Protein AF-A0A482REM9-F1 (afdb_monomer)

pLDDT: mean 80.29, std 12.98, range [44.38, 96.44]

Mean predicted aligned error: 7.72 Å

Solvent-accessible surface area (backbone atoms only — not comparable to full-atom values): 7692 Å² total; per-residue (Å²): 82,49,34,27,39,22,60,26,80,80,54,77,79,78,96,49,75,73,70,65,74,61,80,75,58,55,57,44,68,47,81,44,81,44,73,46,87,85,49,97,89,50,55,65,48,34,37,31,37,56,61,53,76,52,62,70,102,51,55,64,58,54,49,54,48,52,51,43,45,53,39,38,78,69,70,30,52,34,40,34,38,58,54,33,43,75,51,58,84,36,29,73,84,67,56,40,40,82,51,91,52,71,56,83,89,82,67,82,98,57,92,76,77,94,74,57,51,56,75,42,84,79,80,85,133

Structure (mmCIF, N/CA/C/O backbone):
data_AF-A0A482REM9-F1
#
_entry.id   AF-A0A482REM9-F1
#
loop_
_atom_site.group_PDB
_atom_site.id
_atom_site.type_symbol
_atom_site.label_atom_id
_atom_site.label_alt_id
_atom_site.label_comp_id
_atom_site.label_asym_id
_atom_site.label_entity_id
_atom_site.label_seq_id
_atom_site.pdbx_PDB_ins_code
_atom_site.Cartn_x
_atom_site.Cartn_y
_atom_site.Cartn_z
_atom_site.occupancy
_atom_site.B_i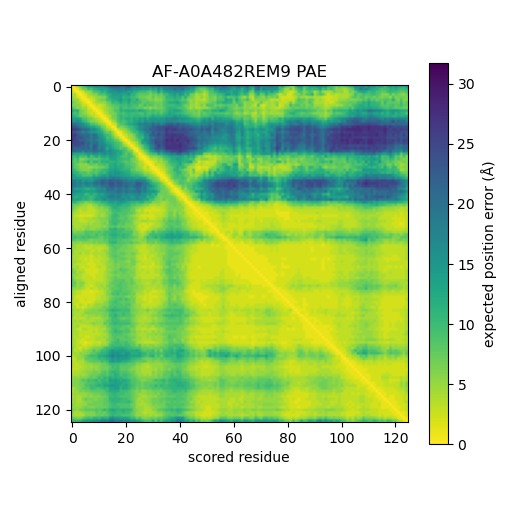so_or_equiv
_atom_site.auth_seq_id
_atom_site.auth_comp_id
_atom_site.auth_asym_id
_atom_site.auth_atom_id
_atom_site.pdbx_PDB_model_num
ATOM 1 N N . MET A 1 1 ? 10.975 4.609 -0.424 1.00 62.72 1 MET A N 1
ATOM 2 C CA . MET A 1 1 ? 9.565 4.424 -0.824 1.00 62.72 1 MET A CA 1
ATOM 3 C C . MET A 1 1 ? 8.699 4.444 0.425 1.00 62.72 1 MET A C 1
ATOM 5 O O . MET A 1 1 ? 9.090 3.813 1.397 1.00 62.72 1 MET A O 1
ATOM 9 N N . VAL A 1 2 ? 7.580 5.173 0.427 1.00 69.75 2 VAL A N 1
ATOM 10 C CA . VAL A 1 2 ? 6.825 5.473 1.658 1.00 69.75 2 VAL A CA 1
ATOM 11 C C . VAL A 1 2 ? 5.746 4.417 1.917 1.00 69.75 2 VAL A C 1
ATOM 13 O O . VAL A 1 2 ? 4.964 4.092 1.017 1.00 69.75 2 VAL A O 1
ATOM 16 N N . CYS A 1 3 ? 5.707 3.889 3.141 1.00 76.25 3 CYS A N 1
ATOM 17 C CA . CYS A 1 3 ? 4.573 3.106 3.636 1.00 76.25 3 CYS A CA 1
ATOM 18 C C . CYS A 1 3 ? 3.383 4.038 3.867 1.00 76.25 3 CYS A C 1
ATOM 20 O O . CYS A 1 3 ? 3.555 5.119 4.423 1.00 76.25 3 CYS A O 1
ATOM 22 N N . VAL A 1 4 ? 2.180 3.633 3.473 1.00 79.38 4 VAL A N 1
ATOM 23 C CA . VAL A 1 4 ? 0.955 4.390 3.746 1.00 79.38 4 VAL A CA 1
ATOM 24 C C . VAL A 1 4 ? 0.004 3.578 4.613 1.00 79.38 4 VAL A C 1
ATOM 26 O O . VAL A 1 4 ? -0.039 2.352 4.512 1.00 79.38 4 VAL A O 1
ATOM 29 N N . THR A 1 5 ? -0.780 4.261 5.440 1.00 80.44 5 THR A N 1
ATOM 30 C CA . THR A 1 5 ? -1.694 3.632 6.395 1.00 80.44 5 THR A CA 1
ATOM 31 C C . THR A 1 5 ? -3.065 4.287 6.334 1.00 80.44 5 THR A C 1
ATOM 33 O O . THR A 1 5 ? -3.181 5.513 6.351 1.00 80.44 5 THR A O 1
ATOM 36 N N . ALA A 1 6 ? -4.114 3.470 6.295 1.00 80.19 6 ALA A N 1
ATOM 37 C CA . ALA A 1 6 ? -5.496 3.895 6.466 1.00 80.19 6 ALA A CA 1
ATOM 38 C C . ALA A 1 6 ? -6.053 3.367 7.796 1.00 80.19 6 ALA A C 1
ATOM 40 O O . ALA A 1 6 ? -5.859 2.202 8.155 1.00 80.19 6 ALA A O 1
ATOM 41 N N . ALA A 1 7 ? -6.779 4.225 8.517 1.00 80.81 7 ALA A N 1
ATOM 42 C CA . ALA A 1 7 ? -7.541 3.824 9.696 1.00 80.81 7 ALA A CA 1
ATOM 43 C C . ALA A 1 7 ? -8.826 3.109 9.257 1.00 80.81 7 ALA A C 1
ATOM 45 O O . ALA A 1 7 ? -9.720 3.716 8.659 1.00 80.81 7 ALA A O 1
ATOM 46 N N . VAL A 1 8 ? -8.940 1.822 9.579 1.00 81.50 8 VAL A N 1
ATOM 47 C CA . VAL A 1 8 ? -10.004 0.950 9.055 1.00 81.50 8 VAL A CA 1
ATOM 48 C C . VAL A 1 8 ? -11.386 1.331 9.608 1.00 81.50 8 VAL A C 1
ATOM 50 O O . VAL A 1 8 ? -12.405 1.206 8.927 1.00 81.50 8 VAL A O 1
ATOM 53 N N . HIS A 1 9 ? -11.441 1.898 10.814 1.00 78.12 9 HIS A N 1
ATOM 54 C CA . HIS A 1 9 ? -12.691 2.362 11.426 1.00 78.12 9 HIS A CA 1
ATOM 55 C C . HIS A 1 9 ? -13.367 3.514 10.666 1.00 78.12 9 HIS A C 1
ATOM 57 O O . HIS A 1 9 ? -14.588 3.652 10.746 1.00 78.12 9 HIS A O 1
ATOM 63 N N . ALA A 1 10 ? -12.603 4.310 9.908 1.00 74.62 10 ALA A N 1
ATOM 64 C CA . ALA A 1 10 ? -13.115 5.451 9.145 1.00 74.62 10 ALA A CA 1
ATOM 65 C C . ALA A 1 10 ? -13.791 5.053 7.816 1.00 74.62 10 ALA A C 1
ATOM 67 O O . ALA A 1 10 ? -14.322 5.915 7.109 1.00 74.62 10 ALA A O 1
ATOM 68 N N . VAL A 1 11 ? -13.768 3.762 7.469 1.00 77.88 11 VAL A N 1
ATOM 69 C CA . VAL A 1 11 ? -14.379 3.209 6.254 1.00 77.88 11 VAL A CA 1
ATOM 70 C C . VAL A 1 11 ? -15.893 3.053 6.475 1.00 77.88 11 VAL A C 1
ATOM 72 O O . VAL A 1 11 ? -16.285 2.531 7.524 1.00 77.88 11 VAL A O 1
ATOM 75 N N . PRO A 1 12 ? -16.766 3.477 5.542 1.00 72.44 12 PRO A N 1
ATOM 76 C CA . PRO A 1 12 ? -18.214 3.280 5.657 1.00 72.44 12 PRO A CA 1
ATOM 77 C C . PRO A 1 12 ? -18.579 1.798 5.824 1.00 72.44 12 PRO A C 1
ATOM 79 O O . PRO A 1 12 ? -17.938 0.927 5.238 1.00 72.44 12 PRO A O 1
ATOM 82 N N . THR A 1 13 ? -19.588 1.492 6.641 1.00 67.31 13 THR A N 1
ATOM 83 C CA . THR A 1 13 ? -20.186 0.147 6.665 1.00 67.31 13 THR A CA 1
ATOM 84 C C . THR A 1 13 ? -21.026 -0.053 5.403 1.00 67.31 13 THR A C 1
ATOM 86 O O . THR A 1 13 ? -21.769 0.865 5.064 1.00 67.31 13 THR A O 1
ATOM 89 N N . PRO A 1 14 ? -20.931 -1.200 4.710 1.00 63.69 14 PRO A N 1
ATOM 90 C CA . PRO A 1 14 ? -21.778 -1.469 3.553 1.00 63.69 14 PRO A CA 1
ATOM 91 C C . PRO A 1 14 ? -23.250 -1.597 3.971 1.00 63.69 14 PRO A C 1
ATOM 93 O O . PRO A 1 14 ? -23.551 -2.144 5.034 1.00 63.69 14 PRO A O 1
ATOM 96 N N . ASP A 1 15 ? -24.153 -1.103 3.122 1.00 56.25 15 ASP A N 1
ATOM 97 C CA . ASP A 1 15 ? -25.600 -1.068 3.373 1.00 56.25 15 ASP A CA 1
ATOM 98 C C . ASP A 1 15 ? -26.279 -2.441 3.174 1.00 56.25 15 ASP A C 1
ATOM 100 O O . ASP A 1 15 ? -27.415 -2.640 3.609 1.00 56.25 15 ASP A O 1
ATOM 104 N N . SER A 1 16 ? -25.605 -3.418 2.547 1.00 52.53 16 SER A N 1
ATOM 105 C CA . SER A 1 16 ? -26.159 -4.756 2.310 1.00 52.53 16 SER A CA 1
ATOM 106 C C . SER A 1 16 ? -25.132 -5.892 2.446 1.00 52.53 16 SER A C 1
ATOM 108 O O . SER A 1 16 ? -23.966 -5.770 2.080 1.00 52.53 16 SER A O 1
ATOM 110 N N . LEU A 1 17 ? -25.592 -7.060 2.915 1.00 49.09 17 LEU A N 1
ATOM 111 C CA . LEU A 1 17 ? -24.807 -8.308 2.958 1.00 49.09 17 LEU A CA 1
ATOM 112 C C . LEU A 1 17 ? -24.486 -8.865 1.553 1.00 49.09 17 LEU A C 1
ATOM 114 O O . LEU A 1 17 ? -23.604 -9.713 1.410 1.00 49.09 17 LEU A O 1
ATOM 118 N N . SER A 1 18 ? -25.165 -8.391 0.503 1.00 49.72 18 SER A N 1
ATOM 119 C CA . SER A 1 18 ? -24.871 -8.796 -0.879 1.00 49.72 18 SER A CA 1
ATOM 120 C C . SER A 1 18 ? -23.540 -8.226 -1.385 1.00 49.72 18 SER A C 1
ATOM 122 O O . SER A 1 18 ? -22.843 -8.900 -2.141 1.00 49.72 18 SER A O 1
ATOM 124 N N . ASP A 1 19 ? -23.116 -7.078 -0.846 1.00 50.03 19 ASP A N 1
ATOM 125 C CA . ASP A 1 19 ? -21.797 -6.484 -1.096 1.00 50.03 19 ASP A CA 1
ATOM 126 C C . ASP A 1 19 ? -20.676 -7.298 -0.424 1.00 50.03 19 ASP A C 1
ATOM 128 O O . ASP A 1 19 ? -19.544 -7.352 -0.904 1.00 50.03 19 ASP A O 1
ATOM 132 N N . THR A 1 20 ? -21.000 -8.028 0.652 1.00 47.81 20 THR A N 1
ATOM 133 C CA . THR A 1 20 ? -20.054 -8.919 1.343 1.00 47.81 20 THR A CA 1
ATOM 134 C C . THR A 1 20 ? -19.896 -10.308 0.706 1.00 47.81 20 THR A C 1
ATOM 136 O O . THR A 1 20 ? -18.990 -11.051 1.072 1.00 47.81 20 THR A O 1
ATOM 139 N N . ALA A 1 21 ? -20.718 -10.691 -0.275 1.00 44.38 21 ALA A N 1
ATOM 140 C CA . ALA A 1 21 ? -20.594 -11.992 -0.950 1.00 44.38 21 ALA A CA 1
ATOM 141 C C . ALA A 1 21 ? -19.576 -11.988 -2.114 1.00 44.38 21 ALA A C 1
ATOM 143 O O . ALA A 1 21 ? -19.273 -13.036 -2.681 1.00 44.38 21 ALA A O 1
ATOM 144 N N . PHE A 1 22 ? -19.016 -10.825 -2.462 1.00 50.88 22 PHE A N 1
ATOM 145 C CA . PHE A 1 22 ? -18.180 -10.619 -3.654 1.00 50.88 22 PHE A CA 1
ATOM 146 C C . PHE A 1 22 ? -16.695 -10.349 -3.347 1.00 50.88 22 PHE A C 1
ATOM 148 O O . PHE A 1 22 ? -15.933 -9.889 -4.197 1.00 50.88 22 PHE A O 1
ATOM 155 N N . LEU A 1 23 ? -16.281 -10.647 -2.114 1.00 50.62 23 LEU A N 1
ATOM 156 C CA . LEU A 1 23 ? -15.103 -10.095 -1.431 1.00 50.62 23 LEU A CA 1
ATOM 157 C C . LEU A 1 23 ? -13.729 -10.659 -1.845 1.00 50.62 23 LEU A C 1
ATOM 159 O O . LEU A 1 23 ? -12.757 -10.505 -1.110 1.00 50.62 23 LEU A O 1
ATOM 163 N N . ALA A 1 24 ? -13.605 -11.303 -3.005 1.00 52.16 24 ALA A N 1
ATOM 164 C CA . ALA A 1 24 ? -12.322 -11.826 -3.487 1.00 52.16 24 ALA A CA 1
ATOM 165 C C . ALA A 1 24 ? -12.117 -11.542 -4.978 1.00 52.16 24 ALA A C 1
ATOM 167 O O . ALA A 1 24 ? -11.896 -12.436 -5.793 1.00 52.16 24 ALA A O 1
ATOM 168 N N . ARG A 1 25 ? -12.195 -10.267 -5.350 1.00 65.00 25 ARG A N 1
ATOM 169 C CA . ARG A 1 25 ? -11.665 -9.778 -6.628 1.00 65.00 25 ARG A CA 1
ATOM 170 C C . ARG A 1 25 ? -10.208 -9.408 -6.403 1.00 65.00 25 ARG A C 1
ATOM 172 O O . ARG A 1 25 ? -9.931 -8.712 -5.439 1.00 65.00 25 ARG A O 1
ATOM 179 N N . ALA A 1 26 ? -9.320 -9.972 -7.225 1.00 65.19 26 ALA A N 1
ATOM 180 C CA . ALA A 1 26 ? -7.892 -10.237 -6.990 1.00 65.19 26 ALA A CA 1
ATOM 181 C C . ALA A 1 26 ? -7.103 -9.179 -6.182 1.00 65.19 26 ALA A C 1
ATOM 183 O O . ALA A 1 26 ? -6.261 -8.463 -6.714 1.00 65.19 26 ALA A O 1
ATOM 184 N N . SER A 1 27 ? -7.346 -9.133 -4.874 1.00 72.94 27 SER A N 1
ATOM 185 C CA . SER A 1 27 ? -6.615 -8.357 -3.880 1.00 72.94 27 SER A CA 1
ATOM 186 C C . SER A 1 27 ? -6.114 -9.342 -2.834 1.00 72.94 27 SER A C 1
ATOM 188 O O . S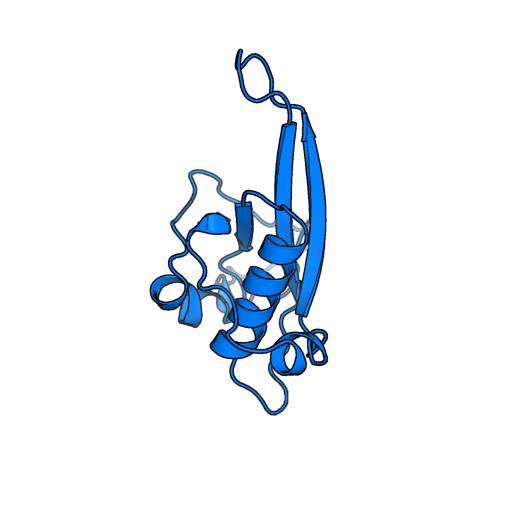ER A 1 27 ? -6.902 -9.989 -2.141 1.00 72.94 27 SER A O 1
ATOM 190 N N . SER A 1 28 ? -4.798 -9.499 -2.754 1.00 80.06 28 SER A N 1
ATOM 191 C CA . SER A 1 28 ? -4.137 -10.326 -1.749 1.00 80.06 28 SER A CA 1
ATOM 192 C C . SER A 1 28 ? -3.742 -9.448 -0.569 1.00 80.06 28 SER A C 1
ATOM 194 O O . SER A 1 28 ? -3.164 -8.378 -0.754 1.00 80.06 28 SER A O 1
ATOM 196 N N . CYS A 1 29 ? -4.024 -9.899 0.650 1.00 77.69 29 CYS A N 1
ATOM 197 C CA . CYS A 1 29 ? -3.700 -9.178 1.878 1.00 77.69 29 CYS A CA 1
ATOM 198 C C . CYS A 1 29 ? -3.089 -10.130 2.907 1.00 77.69 29 CYS A C 1
ATOM 200 O O . CYS A 1 29 ? -3.554 -11.261 3.063 1.00 77.69 29 CYS A O 1
ATOM 202 N N . LEU A 1 30 ? -2.085 -9.654 3.637 1.00 77.06 30 LEU A N 1
ATOM 203 C CA . LEU A 1 30 ? -1.495 -10.363 4.765 1.00 77.06 30 LEU A CA 1
ATOM 204 C C . LEU A 1 30 ? -2.026 -9.782 6.075 1.00 77.06 30 LEU A C 1
ATOM 206 O O . LEU A 1 30 ? -1.923 -8.581 6.308 1.00 77.06 30 LEU A O 1
ATOM 210 N N . PHE A 1 31 ? -2.554 -10.639 6.946 1.00 78.00 31 PHE A N 1
ATOM 211 C CA . PHE A 1 31 ? -2.986 -10.256 8.288 1.00 78.00 31 PHE A CA 1
ATOM 212 C C . PHE A 1 31 ? -1.826 -10.433 9.266 1.00 78.00 31 PHE A C 1
ATOM 214 O O . PHE A 1 31 ? -1.226 -11.506 9.332 1.00 78.00 31 PHE A O 1
ATOM 221 N N . VAL A 1 32 ? -1.527 -9.387 10.032 1.00 76.25 32 VAL A N 1
ATOM 222 C CA . VAL A 1 32 ? -0.468 -9.374 11.040 1.00 76.25 32 VAL A CA 1
ATOM 223 C C . VAL A 1 32 ? -1.056 -8.887 12.358 1.00 76.25 32 VAL A C 1
ATOM 225 O O . VAL A 1 32 ? -1.593 -7.787 12.459 1.00 76.25 32 VAL A O 1
ATOM 228 N N . HIS A 1 33 ? -0.934 -9.704 13.397 1.00 74.56 33 HIS A N 1
ATOM 229 C CA . HIS A 1 33 ? -1.256 -9.293 14.759 1.00 74.56 33 HIS A CA 1
ATOM 230 C C . HIS A 1 33 ? 0.041 -8.947 15.480 1.00 74.56 33 HIS A C 1
ATOM 232 O O . HIS A 1 33 ? 0.939 -9.787 15.558 1.00 74.56 33 HIS A O 1
ATOM 238 N N . CYS A 1 34 ? 0.143 -7.730 16.013 1.00 64.00 34 CYS A N 1
ATOM 239 C CA . CYS A 1 34 ? 1.249 -7.349 16.878 1.00 64.00 34 CYS A CA 1
ATOM 240 C C . CYS A 1 34 ? 0.749 -7.030 18.289 1.00 64.00 34 CYS A C 1
ATOM 242 O O . CYS A 1 34 ? -0.296 -6.413 18.506 1.00 64.00 34 CYS A O 1
ATOM 244 N N . THR A 1 35 ? 1.506 -7.480 19.281 1.00 59.62 35 THR A N 1
ATOM 245 C CA . THR A 1 35 ? 1.279 -7.126 20.680 1.00 59.62 35 THR A CA 1
ATOM 246 C C . THR A 1 35 ? 2.004 -5.809 20.935 1.00 59.62 35 THR A C 1
ATOM 248 O O . THR A 1 35 ? 3.213 -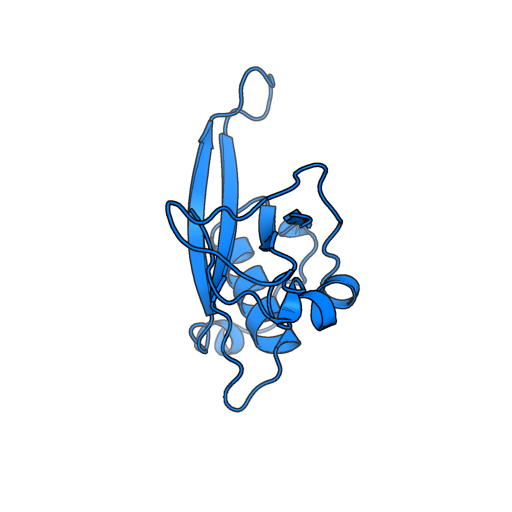5.714 20.726 1.00 59.62 35 THR A O 1
ATOM 251 N N . GLY A 1 36 ? 1.270 -4.770 21.326 1.00 57.81 36 GLY A N 1
ATOM 252 C CA . GLY A 1 36 ? 1.833 -3.446 21.568 1.00 57.81 36 GLY A CA 1
ATOM 253 C C . GLY A 1 36 ? 2.613 -3.403 22.881 1.00 57.81 36 GLY A C 1
ATOM 254 O O . GLY A 1 36 ? 2.162 -3.920 23.904 1.00 57.81 36 GLY A O 1
ATOM 255 N N . ALA A 1 37 ? 3.772 -2.746 22.877 1.00 52.25 37 ALA A N 1
ATOM 256 C CA . ALA A 1 37 ? 4.532 -2.503 24.096 1.00 52.25 37 ALA A CA 1
ATOM 257 C C . ALA A 1 37 ? 3.917 -1.331 24.890 1.00 52.25 37 ALA A C 1
ATOM 259 O O . ALA A 1 37 ? 4.001 -0.178 24.479 1.00 52.25 37 ALA A O 1
ATOM 260 N N . GLY A 1 38 ? 3.324 -1.622 26.052 1.00 56.44 38 GLY A N 1
ATOM 261 C CA . GLY A 1 38 ? 3.224 -0.655 27.154 1.00 56.44 38 GLY A CA 1
ATOM 262 C C . GLY A 1 38 ? 2.048 0.332 27.188 1.00 56.44 38 GLY A C 1
ATOM 263 O O . GLY A 1 38 ? 2.059 1.198 28.060 1.00 56.44 38 GLY A O 1
ATOM 264 N N . HIS A 1 39 ? 1.019 0.229 26.334 1.00 60.59 39 HIS A N 1
ATOM 265 C CA . HIS A 1 39 ? -0.173 1.081 26.488 1.00 60.59 39 HIS A CA 1
ATOM 266 C C . HIS A 1 39 ? -1.174 0.475 27.501 1.00 60.59 39 HIS A C 1
ATOM 268 O O . HIS A 1 39 ? -1.602 -0.666 27.324 1.00 60.59 39 HIS A O 1
ATOM 274 N N . PRO A 1 40 ? -1.613 1.217 28.541 1.00 63.59 40 PRO A N 1
ATOM 275 C CA . PRO A 1 40 ? -2.402 0.669 29.655 1.00 63.59 40 PRO A CA 1
ATOM 276 C C . PRO A 1 40 ? -3.838 0.251 29.295 1.00 63.59 40 PRO A C 1
ATOM 278 O O . PRO A 1 40 ? -4.501 -0.385 30.107 1.00 63.59 40 PRO A O 1
ATOM 281 N N . LYS A 1 41 ? -4.339 0.620 28.107 1.00 69.12 41 LYS A N 1
ATOM 282 C CA . LYS A 1 41 ? -5.700 0.282 27.634 1.00 69.12 41 LYS A CA 1
ATOM 283 C C . LYS A 1 41 ? -5.749 -0.565 26.356 1.00 69.12 41 LYS A C 1
ATOM 285 O O . LYS A 1 41 ? -6.792 -1.134 26.065 1.00 69.12 41 LYS A O 1
ATOM 290 N N . HIS A 1 42 ? -4.659 -0.634 25.588 1.00 67.25 42 HIS A N 1
ATOM 291 C CA . HIS A 1 42 ? -4.628 -1.322 24.290 1.00 67.25 42 HIS A CA 1
ATOM 292 C C . HIS A 1 42 ? -3.358 -2.168 24.207 1.00 67.25 42 HIS A C 1
ATOM 294 O O . HIS A 1 42 ? -2.266 -1.636 24.041 1.00 67.25 42 HIS A O 1
ATOM 300 N N . HIS A 1 43 ? -3.503 -3.482 24.369 1.00 65.44 43 HIS A N 1
ATOM 301 C CA . HIS A 1 43 ? -2.375 -4.420 24.413 1.00 65.44 43 HIS A CA 1
ATOM 302 C C . HIS A 1 43 ? -2.070 -5.063 23.057 1.00 65.44 43 HIS A C 1
ATOM 304 O O . HIS A 1 43 ? -0.993 -5.618 22.862 1.00 65.44 43 HIS A O 1
ATOM 310 N N . THR A 1 44 ? -2.997 -4.981 22.108 1.00 72.75 44 THR A N 1
ATOM 311 C CA . THR A 1 44 ? -2.882 -5.592 20.783 1.00 72.75 44 THR A CA 1
ATOM 312 C C . THR A 1 44 ? -3.279 -4.589 19.719 1.00 72.75 44 THR A C 1
ATO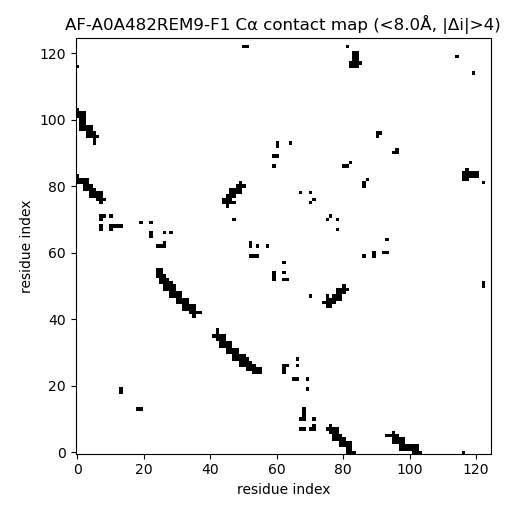M 314 O O . THR A 1 44 ? -4.265 -3.875 19.893 1.00 72.75 44 THR A O 1
ATOM 317 N N . LEU A 1 45 ? -2.517 -4.571 18.631 1.00 80.88 45 LEU A N 1
ATOM 318 C CA . LEU A 1 45 ? -2.824 -3.851 17.406 1.00 80.88 45 LEU A CA 1
ATOM 319 C C . LEU A 1 45 ? -2.908 -4.888 16.280 1.00 80.88 45 LEU A C 1
ATOM 321 O O . LEU A 1 45 ? -1.978 -5.670 16.056 1.00 80.88 45 LEU A O 1
ATOM 325 N N . SER A 1 46 ? -4.039 -4.931 15.590 1.00 86.31 46 SER A N 1
ATOM 326 C CA . SER A 1 46 ? -4.220 -5.760 14.404 1.00 86.31 46 SER A CA 1
ATOM 327 C C . SER A 1 46 ? -4.006 -4.912 13.158 1.00 86.31 46 SER A C 1
ATOM 329 O O . SER A 1 46 ? -4.673 -3.896 12.954 1.00 86.31 46 SER A O 1
ATOM 331 N N . ALA A 1 47 ? -3.069 -5.339 12.318 1.00 87.44 47 ALA A N 1
ATOM 332 C CA . ALA A 1 47 ? -2.730 -4.680 11.072 1.00 87.44 47 ALA A CA 1
ATOM 333 C C . ALA A 1 47 ? -2.941 -5.625 9.886 1.00 87.44 47 ALA A C 1
ATOM 335 O O . ALA A 1 47 ? -2.736 -6.837 9.973 1.00 87.44 47 ALA A O 1
ATOM 336 N N . VAL A 1 48 ? -3.305 -5.060 8.743 1.00 89.88 48 VAL A N 1
ATOM 337 C CA . VAL A 1 48 ? -3.291 -5.760 7.456 1.00 89.88 48 VAL A CA 1
ATOM 338 C C . VAL A 1 48 ? -2.321 -5.064 6.524 1.00 89.88 48 VAL A C 1
ATOM 340 O O . VAL A 1 48 ? -2.278 -3.842 6.495 1.00 89.88 48 VAL A O 1
ATOM 343 N N . TYR A 1 49 ? -1.570 -5.835 5.747 1.00 88.69 49 TYR A N 1
ATOM 344 C CA . TYR A 1 49 ? -0.704 -5.332 4.690 1.00 88.69 49 TYR A CA 1
ATOM 345 C C . TYR A 1 49 ? -1.272 -5.722 3.326 1.00 88.69 49 TYR A C 1
ATOM 347 O O . TYR A 1 49 ? -1.473 -6.905 3.034 1.00 88.69 49 TYR A O 1
ATOM 355 N N . SER A 1 50 ? -1.530 -4.722 2.487 1.00 89.75 50 SER A N 1
ATOM 356 C CA . SER A 1 50 ? -1.865 -4.908 1.078 1.00 89.75 50 SER A CA 1
ATOM 357 C C . SER A 1 50 ? -0.694 -5.550 0.352 1.00 89.75 50 SER A C 1
ATOM 359 O O . SER A 1 50 ? 0.425 -5.044 0.412 1.00 89.75 50 SER A O 1
ATOM 361 N N . TYR A 1 51 ? -0.976 -6.626 -0.374 1.00 88.50 51 TYR A N 1
ATOM 362 C CA . TYR A 1 51 ? 0.007 -7.369 -1.145 1.00 88.50 51 TYR A CA 1
ATOM 363 C C . TYR A 1 51 ? -0.118 -7.005 -2.630 1.00 88.50 51 TYR A C 1
ATOM 365 O O . TYR A 1 51 ? 0.317 -5.931 -3.040 1.00 88.50 51 TYR A O 1
ATOM 373 N N . TYR A 1 52 ? -0.782 -7.835 -3.431 1.00 88.94 52 TYR A N 1
ATOM 374 C CA . TYR A 1 52 ? 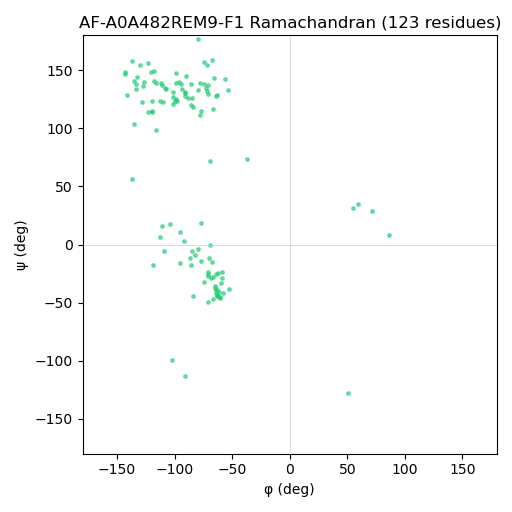-1.025 -7.578 -4.848 1.00 88.94 52 TYR A CA 1
ATOM 375 C C . TYR A 1 52 ? -2.485 -7.221 -5.086 1.00 88.94 52 TYR A C 1
ATOM 377 O O . TYR A 1 52 ? -3.366 -7.937 -4.617 1.00 88.94 52 TYR A O 1
ATOM 385 N N . ASN A 1 53 ? -2.715 -6.161 -5.861 1.00 87.81 53 ASN A N 1
ATOM 386 C CA . ASN A 1 53 ? -4.034 -5.715 -6.295 1.00 87.81 53 ASN A CA 1
ATOM 387 C C . ASN A 1 53 ? -4.080 -5.764 -7.821 1.00 87.81 53 ASN A C 1
ATOM 389 O O . ASN A 1 53 ? -3.345 -5.035 -8.487 1.00 87.81 53 ASN A O 1
ATOM 393 N N . VAL A 1 54 ? -4.921 -6.632 -8.376 1.00 86.12 54 VAL A N 1
ATOM 394 C CA . VAL A 1 54 ? -5.071 -6.806 -9.821 1.00 86.12 54 VAL A CA 1
ATOM 395 C C . VAL A 1 54 ? -6.497 -6.415 -10.209 1.00 86.12 54 VAL A C 1
ATOM 397 O O . VAL A 1 54 ? -7.426 -7.211 -10.033 1.00 86.12 54 VAL A O 1
ATOM 400 N N . PRO A 1 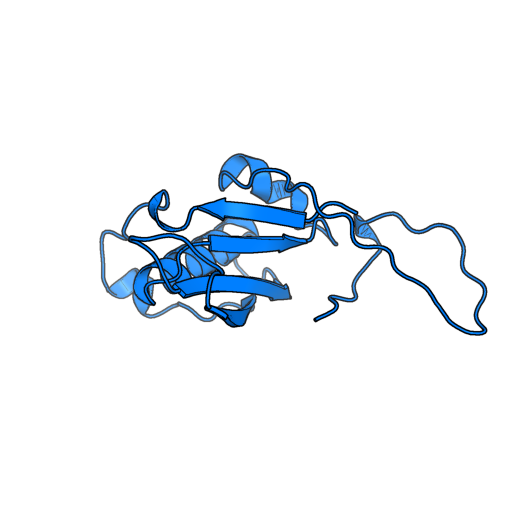55 ? -6.705 -5.186 -10.715 1.00 79.75 55 PRO A N 1
ATOM 401 C CA . PRO A 1 55 ? -8.007 -4.771 -11.209 1.00 79.75 55 PRO A CA 1
ATOM 402 C C . PRO A 1 55 ? -8.348 -5.593 -12.456 1.00 79.75 55 PRO A C 1
ATOM 404 O O . PRO A 1 55 ? -7.633 -5.570 -13.453 1.00 79.75 55 PRO A O 1
ATOM 407 N N . GLY A 1 56 ? -9.417 -6.384 -12.368 1.00 81.12 56 GLY A N 1
ATOM 408 C CA . GLY A 1 56 ? -9.990 -7.101 -13.506 1.00 81.12 56 GLY A CA 1
ATOM 409 C C . GLY A 1 56 ? -11.061 -6.244 -14.173 1.00 81.12 56 GLY A C 1
ATOM 410 O O . GLY A 1 56 ? -10.797 -5.165 -14.683 1.00 81.12 56 GLY A O 1
ATOM 411 N N . ALA A 1 57 ? -12.314 -6.686 -14.092 1.00 81.81 57 ALA A N 1
ATOM 412 C CA . ALA A 1 57 ? -13.461 -5.923 -14.590 1.00 81.81 57 ALA A CA 1
ATOM 413 C C . ALA A 1 57 ? -13.794 -4.644 -13.777 1.00 81.81 57 ALA A C 1
ATOM 415 O O . ALA A 1 57 ? -14.780 -3.988 -14.087 1.00 81.81 57 ALA A O 1
ATOM 416 N N . HIS A 1 58 ? -13.049 -4.340 -12.706 1.00 82.50 58 HIS A N 1
ATOM 417 C CA . HIS A 1 58 ? -13.365 -3.308 -11.701 1.00 82.50 58 HIS A CA 1
ATOM 418 C C . HIS A 1 58 ? -12.160 -2.407 -11.472 1.00 82.50 58 HIS A C 1
ATOM 420 O O . HIS A 1 58 ? -11.022 -2.838 -11.670 1.00 82.50 58 HIS A O 1
ATOM 426 N N . GLY A 1 59 ? -12.403 -1.173 -11.033 1.00 86.69 59 GLY A N 1
ATOM 427 C CA . GLY A 1 59 ? -11.335 -0.203 -10.797 1.00 86.69 59 GLY A CA 1
ATOM 428 C C . GLY A 1 59 ? -10.491 -0.529 -9.559 1.00 86.69 59 GLY A C 1
ATOM 429 O O . GLY A 1 59 ? -10.979 -1.116 -8.594 1.00 86.69 59 GLY A O 1
ATOM 430 N N . MET A 1 60 ? -9.234 -0.067 -9.542 1.00 87.88 60 MET A N 1
ATOM 431 C CA . MET A 1 60 ? -8.314 -0.214 -8.397 1.00 87.88 60 MET A CA 1
ATOM 432 C C . MET A 1 60 ? -8.928 0.305 -7.081 1.00 87.88 60 MET A C 1
ATOM 434 O O . MET A 1 60 ? -8.779 -0.289 -6.014 1.00 87.88 60 MET A O 1
ATOM 438 N N . LYS A 1 61 ? -9.676 1.410 -7.165 1.00 89.06 61 LYS A N 1
ATOM 439 C CA . LYS A 1 61 ? -10.329 2.049 -6.017 1.00 89.06 61 LYS A CA 1
ATOM 440 C C . LYS A 1 61 ? -11.406 1.167 -5.393 1.00 89.06 61 LYS A C 1
ATOM 442 O O . LYS A 1 61 ? -11.565 1.175 -4.177 1.00 89.06 61 LYS A O 1
ATOM 447 N N . GLU A 1 62 ? -12.152 0.438 -6.216 1.00 86.69 62 GLU A N 1
ATOM 448 C CA . GLU A 1 62 ? -13.227 -0.443 -5.757 1.00 86.69 62 GLU A CA 1
ATOM 449 C C . GLU A 1 62 ? -12.637 -1.652 -5.040 1.00 86.69 62 GLU A C 1
ATOM 451 O O . GLU A 1 62 ? -12.979 -1.895 -3.888 1.00 86.69 62 GLU A O 1
ATOM 456 N N . ILE A 1 63 ? -11.656 -2.323 -5.652 1.00 86.62 63 ILE A N 1
ATOM 457 C CA . ILE A 1 63 ? -11.043 -3.514 -5.047 1.00 86.62 63 ILE A CA 1
ATOM 458 C C . ILE A 1 63 ? -10.335 -3.196 -3.722 1.00 86.62 63 ILE A C 1
ATOM 460 O O . ILE A 1 63 ? -10.452 -3.955 -2.761 1.00 86.62 63 ILE A O 1
ATOM 464 N N . MET A 1 64 ? -9.651 -2.050 -3.625 1.00 88.81 64 MET A N 1
ATOM 465 C CA . MET A 1 64 ? -8.968 -1.655 -2.391 1.00 88.81 64 MET A CA 1
ATOM 466 C C . MET A 1 64 ? -9.960 -1.183 -1.317 1.00 88.81 64 MET A C 1
ATOM 468 O O . MET A 1 64 ? -9.743 -1.424 -0.129 1.00 88.81 64 MET A O 1
ATOM 472 N N . ARG A 1 65 ? -11.086 -0.571 -1.712 1.00 88.38 65 ARG A N 1
ATOM 473 C CA . ARG A 1 65 ? -12.188 -0.265 -0.789 1.00 88.38 65 ARG A CA 1
ATOM 474 C C . ARG A 1 65 ? -12.801 -1.540 -0.215 1.00 88.38 65 ARG A C 1
ATOM 476 O O . ARG A 1 65 ? -13.016 -1.603 0.993 1.00 88.38 65 ARG A O 1
ATOM 483 N N . ASP A 1 66 ? -13.046 -2.548 -1.043 1.00 86.12 66 ASP A N 1
ATOM 484 C CA . ASP A 1 66 ? -13.619 -3.819 -0.592 1.00 86.12 66 ASP A CA 1
ATOM 485 C C . ASP A 1 66 ? -12.666 -4.539 0.374 1.00 86.12 66 ASP A C 1
ATOM 487 O O . ASP A 1 66 ? -13.098 -5.058 1.407 1.00 86.12 66 ASP A O 1
ATOM 491 N N . ALA A 1 67 ? -11.354 -4.486 0.113 1.00 86.81 67 ALA A N 1
ATOM 492 C CA . ALA A 1 67 ? -10.335 -5.000 1.029 1.00 86.81 67 ALA A CA 1
ATOM 493 C C . ALA A 1 67 ? -10.350 -4.278 2.393 1.00 86.81 67 ALA A C 1
ATOM 495 O O . ALA A 1 67 ? -10.259 -4.927 3.438 1.00 86.81 67 ALA A O 1
ATOM 496 N N . LEU A 1 68 ? -10.525 -2.952 2.401 1.00 88.62 68 LEU A N 1
ATOM 497 C CA . LEU A 1 68 ? -10.677 -2.156 3.623 1.00 88.62 68 LEU A CA 1
ATOM 498 C C . LEU A 1 68 ? -11.955 -2.515 4.400 1.00 88.62 68 LEU A C 1
ATOM 500 O O . LEU A 1 68 ? -11.917 -2.645 5.626 1.00 88.62 68 LEU A O 1
ATOM 504 N N . ILE A 1 69 ? -13.079 -2.717 3.706 1.00 86.56 69 ILE A N 1
ATOM 505 C CA . ILE A 1 69 ? -14.346 -3.156 4.315 1.00 86.56 69 ILE A CA 1
ATOM 506 C C . ILE A 1 69 ? -14.186 -4.552 4.933 1.00 86.56 69 ILE A C 1
ATOM 508 O O . ILE A 1 69 ? -14.611 -4.782 6.069 1.00 86.56 69 ILE A O 1
ATOM 512 N N . LEU A 1 70 ? -13.524 -5.474 4.229 1.00 84.81 70 LEU A N 1
ATOM 513 C CA . LEU A 1 70 ? -13.232 -6.810 4.745 1.00 84.81 70 LEU A CA 1
ATOM 514 C C . LEU A 1 70 ? -12.332 -6.742 5.986 1.00 84.81 70 LEU A C 1
ATOM 516 O O . LEU A 1 70 ? -12.632 -7.398 6.985 1.00 84.81 70 LEU A O 1
ATOM 520 N N . ALA A 1 71 ? -11.280 -5.921 5.969 1.00 85.69 71 ALA A N 1
ATOM 521 C CA . ALA A 1 71 ? -10.430 -5.699 7.138 1.00 85.69 71 ALA A CA 1
ATOM 522 C C . ALA A 1 71 ? -11.245 -5.172 8.333 1.00 85.69 71 ALA A C 1
ATOM 524 O O . ALA A 1 71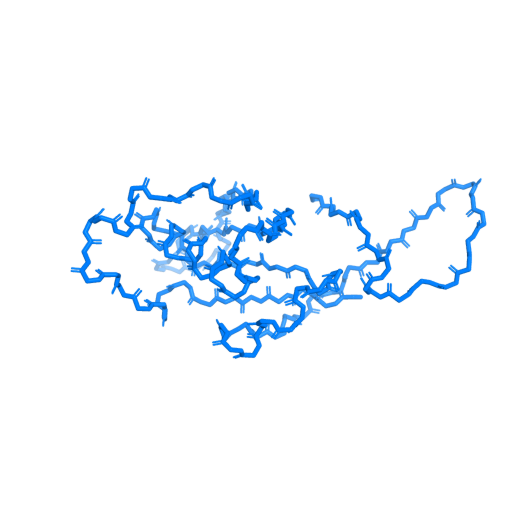 ? -11.112 -5.690 9.445 1.00 85.69 71 ALA A O 1
ATOM 525 N N . LYS A 1 72 ? -12.176 -4.238 8.091 1.00 86.06 72 LYS A N 1
ATOM 526 C CA . LYS A 1 72 ? -13.086 -3.713 9.121 1.00 86.06 72 LYS A CA 1
ATOM 527 C C . LYS A 1 72 ? -13.967 -4.804 9.715 1.00 86.06 72 LYS A C 1
ATOM 529 O O . LYS A 1 72 ? -14.078 -4.903 10.934 1.00 86.06 72 LYS A O 1
ATOM 534 N N . SER A 1 73 ? -14.561 -5.645 8.868 1.00 83.88 73 SER A N 1
ATOM 535 C CA . SER A 1 73 ? -15.418 -6.754 9.313 1.00 83.88 73 SER A CA 1
ATOM 536 C C . SER A 1 73 ? -14.671 -7.786 10.168 1.00 83.88 73 SER A C 1
ATOM 538 O O . SER A 1 73 ? -15.280 -8.464 10.990 1.00 83.88 73 SER A O 1
ATOM 540 N N . ARG A 1 74 ? -13.344 -7.875 10.006 1.00 83.94 74 ARG A N 1
ATOM 541 C CA . ARG A 1 74 ? -12.459 -8.768 10.765 1.00 83.94 74 ARG A CA 1
ATOM 542 C C . ARG A 1 74 ? -11.876 -8.127 12.028 1.00 83.94 74 ARG A C 1
ATOM 544 O O . ARG A 1 74 ? -11.081 -8.772 12.702 1.00 83.94 74 ARG A O 1
ATOM 551 N N . GLY A 1 75 ? -12.259 -6.891 12.353 1.00 83.88 75 GLY A N 1
ATOM 552 C CA . GLY A 1 75 ? -11.776 -6.193 13.547 1.00 83.88 75 GLY A CA 1
ATOM 553 C C . GLY A 1 75 ? -10.310 -5.764 13.461 1.00 83.88 75 GLY A C 1
ATOM 554 O O . GLY A 1 75 ? -9.639 -5.702 14.484 1.00 83.88 75 GLY A O 1
ATOM 555 N N . VAL A 1 76 ? -9.805 -5.509 12.251 1.00 86.56 76 VAL A N 1
ATOM 556 C CA . VAL A 1 76 ? -8.461 -4.957 12.034 1.00 86.56 76 VAL A CA 1
ATOM 557 C C . VAL A 1 76 ? -8.481 -3.454 12.312 1.00 86.56 76 VAL A C 1
ATOM 559 O O . VAL A 1 76 ? -9.409 -2.764 11.888 1.00 86.56 76 VAL A O 1
ATOM 562 N N . ASP A 1 77 ? -7.443 -2.939 12.969 1.00 87.75 77 ASP A N 1
ATOM 563 C CA . ASP A 1 77 ? -7.348 -1.526 13.349 1.00 87.75 77 ASP A CA 1
ATOM 564 C C . ASP A 1 77 ? -6.803 -0.662 12.197 1.00 87.75 77 ASP A C 1
ATOM 566 O O . ASP A 1 77 ? -7.321 0.423 11.896 1.00 87.75 77 ASP A O 1
ATOM 570 N N . VAL A 1 78 ? -5.753 -1.151 11.526 1.00 89.69 78 VAL A N 1
ATOM 571 C CA . VAL A 1 78 ? -5.019 -0.412 10.487 1.00 89.69 78 VAL A CA 1
ATOM 572 C C . VAL A 1 78 ? -4.774 -1.245 9.232 1.00 89.69 78 VAL A C 1
ATOM 574 O O . VAL A 1 78 ? -4.514 -2.446 9.292 1.00 89.69 78 VAL A O 1
ATOM 577 N N . PHE A 1 79 ? -4.824 -0.586 8.077 1.00 90.81 79 PHE A N 1
ATOM 578 C CA . PHE A 1 79 ? -4.522 -1.190 6.785 1.00 90.81 79 PHE A CA 1
ATOM 579 C C . PHE A 1 79 ? -3.347 -0.452 6.150 1.00 90.81 79 PHE A C 1
ATOM 581 O O . PHE A 1 79 ? -3.442 0.727 5.810 1.00 90.81 79 PHE A O 1
ATOM 588 N N . ASN A 1 80 ? -2.235 -1.157 6.008 1.00 90.62 80 ASN A N 1
ATOM 589 C CA . ASN A 1 80 ? -0.993 -0.669 5.446 1.00 90.62 80 ASN A CA 1
ATOM 590 C C . ASN A 1 80 ? -0.903 -1.047 3.970 1.00 90.62 80 ASN A C 1
ATOM 592 O O . ASN A 1 80 ? -1.235 -2.162 3.572 1.00 90.62 80 ASN A O 1
ATOM 596 N N . ALA A 1 81 ? -0.405 -0.131 3.154 1.00 90.81 81 ALA A N 1
ATOM 597 C CA . ALA A 1 81 ? -0.069 -0.391 1.767 1.00 90.81 81 ALA A CA 1
ATOM 598 C C . ALA A 1 81 ? 1.268 0.266 1.428 1.00 90.81 81 ALA A C 1
ATOM 600 O O . ALA A 1 81 ? 1.724 1.201 2.086 1.00 90.81 81 ALA A O 1
ATOM 601 N N . LEU A 1 82 ? 1.909 -0.236 0.381 1.00 91.00 82 LEU A N 1
ATOM 602 C CA . LEU A 1 82 ? 3.117 0.361 -0.159 1.00 91.00 82 LEU A CA 1
ATOM 603 C C . LEU A 1 82 ? 2.762 1.219 -1.369 1.00 91.00 82 LEU A C 1
ATOM 605 O O . LEU A 1 82 ? 1.971 0.799 -2.221 1.00 91.00 82 LEU A O 1
ATOM 609 N N . LYS A 1 83 ? 3.395 2.394 -1.466 1.00 89.88 83 LYS A N 1
ATOM 610 C CA . LYS A 1 83 ? 3.406 3.220 -2.680 1.00 89.88 83 LYS A CA 1
ATOM 611 C C . LYS A 1 83 ? 4.237 2.527 -3.768 1.00 89.88 83 LYS A C 1
ATOM 613 O O . LYS A 1 83 ? 5.354 2.938 -4.042 1.00 89.88 83 LYS A O 1
ATOM 618 N N . LEU A 1 84 ? 3.692 1.445 -4.316 1.00 89.94 84 LEU A N 1
ATO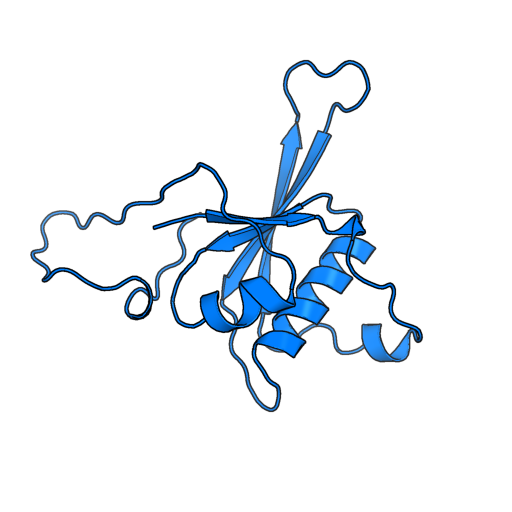M 619 C CA . LEU A 1 84 ? 4.232 0.596 -5.379 1.00 89.94 84 LEU A CA 1
ATOM 620 C C . LEU A 1 84 ? 3.250 0.537 -6.542 1.00 89.94 84 LEU A C 1
ATOM 622 O O . LEU A 1 84 ? 2.040 0.672 -6.328 1.00 89.94 84 LEU A O 1
ATOM 626 N N . MET A 1 85 ? 3.762 0.232 -7.737 1.00 90.38 85 MET A N 1
ATOM 627 C CA . MET A 1 85 ? 2.939 0.040 -8.934 1.00 90.38 85 MET A CA 1
ATOM 628 C C . MET A 1 85 ? 1.982 1.237 -9.113 1.00 90.38 85 MET A C 1
ATOM 630 O O . MET A 1 85 ? 2.410 2.385 -9.040 1.00 90.38 85 MET A O 1
ATOM 634 N N . HIS A 1 86 ? 0.681 0.982 -9.263 1.00 89.75 86 HIS A N 1
ATOM 635 C CA . HIS A 1 86 ? -0.368 1.992 -9.431 1.00 89.75 86 HIS A CA 1
ATOM 636 C C . HIS A 1 86 ? -1.202 2.224 -8.159 1.00 89.75 86 HIS A C 1
ATOM 638 O O . HIS A 1 86 ? -2.299 2.773 -8.220 1.00 89.75 86 HIS A O 1
ATOM 644 N N . ASN A 1 87 ? -0.714 1.805 -6.984 1.00 89.75 87 ASN A N 1
ATOM 645 C CA . ASN A 1 87 ? -1.485 1.942 -5.742 1.00 89.75 87 ASN A CA 1
ATOM 646 C C . ASN A 1 87 ? -1.680 3.412 -5.326 1.00 89.75 87 ASN A C 1
ATOM 648 O O . ASN A 1 87 ? -2.669 3.736 -4.674 1.00 89.75 87 ASN A O 1
ATOM 652 N N . GLU A 1 88 ? -0.759 4.308 -5.701 1.00 91.19 88 GLU A N 1
ATOM 653 C CA . GLU A 1 88 ? -0.819 5.717 -5.292 1.00 91.19 88 GLU A CA 1
ATOM 654 C C . GLU A 1 88 ? -2.095 6.427 -5.753 1.00 91.19 88 GLU A C 1
ATOM 656 O O . GLU A 1 88 ? -2.629 7.269 -5.031 1.00 91.19 88 GLU A O 1
ATOM 661 N N . GLU A 1 89 ? -2.615 6.043 -6.919 1.00 91.06 89 GLU A N 1
ATOM 662 C CA . GLU A 1 89 ? -3.769 6.669 -7.570 1.00 91.06 89 GLU A CA 1
ATOM 663 C C . GLU A 1 89 ? -5.034 6.645 -6.699 1.00 91.06 89 GLU A C 1
ATOM 665 O O . GLU A 1 89 ? -5.920 7.480 -6.867 1.00 91.06 89 GLU A O 1
ATOM 670 N N . VAL A 1 90 ? -5.122 5.710 -5.746 1.00 91.94 90 VAL A N 1
ATOM 671 C CA . VAL A 1 90 ? -6.312 5.513 -4.905 1.00 91.94 90 VAL A CA 1
ATOM 672 C C . VAL A 1 90 ? -6.114 5.937 -3.449 1.00 91.94 90 VAL A C 1
ATOM 674 O O . VAL A 1 90 ? -7.074 5.942 -2.677 1.00 91.94 90 VAL A O 1
ATOM 677 N N . PHE A 1 91 ? -4.896 6.315 -3.052 1.00 92.75 91 PHE A N 1
ATOM 678 C CA . PHE A 1 91 ? -4.567 6.594 -1.653 1.00 92.75 91 PHE A CA 1
ATOM 679 C C . PHE A 1 91 ? -5.286 7.818 -1.095 1.00 92.75 91 PHE A C 1
ATOM 681 O O . PHE A 1 91 ? -5.882 7.729 -0.021 1.00 92.75 91 PHE A O 1
ATOM 688 N N . ALA A 1 92 ? -5.288 8.933 -1.829 1.00 91.00 92 ALA A N 1
ATOM 689 C CA . ALA A 1 92 ? -5.974 10.150 -1.396 1.00 91.00 92 ALA A CA 1
ATOM 690 C C . ALA A 1 92 ? -7.484 9.908 -1.219 1.00 91.00 92 ALA A C 1
ATOM 692 O O . ALA A 1 92 ? -8.066 10.254 -0.191 1.00 91.00 92 ALA A O 1
ATOM 693 N N . ASP A 1 93 ? -8.095 9.224 -2.186 1.00 91.06 93 ASP A N 1
ATOM 694 C CA . ASP A 1 93 ? -9.524 8.913 -2.204 1.00 91.06 93 ASP A CA 1
ATOM 695 C C . ASP A 1 93 ? -9.961 7.972 -1.075 1.00 91.06 93 ASP A C 1
ATOM 697 O O . ASP A 1 93 ? -11.075 8.088 -0.556 1.00 91.06 93 ASP A O 1
ATOM 701 N N . LEU A 1 94 ? -9.097 7.024 -0.708 1.00 91.25 94 LEU A N 1
ATOM 702 C CA . LEU A 1 94 ? -9.339 6.051 0.359 1.00 91.25 94 LEU A CA 1
ATOM 703 C C . LEU A 1 94 ? -8.755 6.490 1.709 1.00 91.25 94 LEU A C 1
ATOM 705 O O . LEU A 1 94 ? -8.766 5.711 2.660 1.00 91.25 94 LEU A O 1
ATOM 709 N N . LYS A 1 95 ? -8.314 7.752 1.818 1.00 91.62 95 LYS A N 1
ATOM 710 C CA . LYS A 1 95 ? -7.804 8.373 3.052 1.00 91.62 95 LYS A CA 1
ATOM 711 C C . LYS A 1 95 ? -6.584 7.658 3.645 1.00 91.62 95 LYS A C 1
ATOM 713 O O . LYS A 1 95 ? -6.425 7.604 4.865 1.00 91.62 95 LYS A O 1
ATOM 718 N N . PHE A 1 96 ? -5.716 7.125 2.791 1.00 91.75 96 PHE A N 1
ATOM 719 C CA . PHE A 1 96 ? -4.394 6.678 3.209 1.00 91.75 96 PHE A CA 1
ATOM 720 C C . PHE A 1 96 ? -3.520 7.890 3.535 1.00 91.75 96 PHE A C 1
ATOM 722 O O . PHE A 1 96 ? -3.410 8.826 2.742 1.00 91.75 96 PHE A O 1
ATOM 729 N N . GLY A 1 97 ? -2.887 7.864 4.704 1.00 90.19 97 GLY A N 1
ATOM 730 C CA . GLY A 1 97 ? -1.865 8.825 5.103 1.00 90.19 97 GLY A CA 1
ATOM 731 C C . GLY A 1 97 ? -0.467 8.253 4.896 1.00 90.19 97 GLY A C 1
ATOM 732 O O . GLY A 1 97 ? -0.260 7.049 5.044 1.00 90.19 97 GLY A O 1
ATOM 733 N N . ALA A 1 98 ? 0.500 9.110 4.572 1.00 88.19 98 ALA A N 1
ATOM 734 C CA . ALA A 1 98 ? 1.908 8.728 4.585 1.00 88.19 98 ALA A CA 1
ATOM 735 C C . ALA A 1 98 ? 2.344 8.369 6.014 1.00 88.19 98 ALA A C 1
ATOM 737 O O . ALA A 1 98 ? 2.126 9.144 6.945 1.00 88.19 98 ALA A O 1
ATOM 738 N N . GLY A 1 99 ? 2.949 7.196 6.172 1.00 81.38 99 GLY A N 1
ATOM 739 C CA . GLY A 1 99 ? 3.673 6.815 7.376 1.00 81.38 99 GLY A CA 1
ATOM 740 C C . GLY A 1 99 ? 5.072 7.433 7.410 1.00 81.38 99 GLY A C 1
ATOM 741 O O . GLY A 1 99 ? 5.519 8.089 6.468 1.00 81.38 99 GLY A O 1
ATOM 742 N N . ASP A 1 100 ? 5.777 7.195 8.507 1.00 77.88 100 ASP A N 1
ATOM 743 C CA . ASP A 1 100 ? 7.170 7.600 8.729 1.00 77.88 100 ASP A CA 1
ATOM 744 C C . ASP A 1 100 ? 8.192 6.585 8.177 1.00 77.88 100 ASP A C 1
ATOM 746 O O . ASP A 1 100 ? 9.359 6.915 7.952 1.00 77.88 100 ASP A O 1
ATOM 750 N N . GLY A 1 101 ? 7.750 5.351 7.918 1.00 77.75 101 GLY A N 1
ATOM 751 C CA . GLY A 1 101 ? 8.569 4.269 7.385 1.00 77.75 101 GLY A CA 1
ATOM 752 C C . GLY A 1 101 ? 8.952 4.448 5.913 1.00 77.75 101 GLY A C 1
ATOM 753 O O . GLY A 1 101 ? 8.105 4.672 5.044 1.00 77.75 101 GLY A O 1
ATOM 754 N N . ASN A 1 102 ? 10.242 4.253 5.626 1.00 81.88 102 ASN A N 1
ATOM 755 C CA . ASN A 1 102 ? 10.766 4.133 4.269 1.00 81.88 102 ASN A CA 1
ATOM 756 C C . ASN A 1 102 ? 11.286 2.718 4.010 1.00 81.88 102 ASN A C 1
ATOM 758 O O . ASN A 1 102 ? 12.204 2.256 4.684 1.00 81.88 102 ASN A O 1
ATOM 762 N N . LEU A 1 103 ? 10.754 2.075 2.972 1.00 84.62 103 LEU A N 1
ATOM 763 C CA . LEU A 1 103 ? 11.261 0.806 2.462 1.00 84.62 103 LEU A CA 1
ATOM 764 C C . LEU A 1 103 ? 12.234 1.056 1.304 1.00 84.62 103 LEU A C 1
ATOM 766 O O . LEU A 1 103 ? 11.989 1.922 0.452 1.00 84.62 103 LEU A O 1
ATOM 770 N N . GLN A 1 104 ? 13.332 0.302 1.291 1.00 87.62 104 GLN A N 1
ATOM 771 C CA . GLN A 1 104 ? 14.391 0.367 0.285 1.00 87.62 104 GLN A CA 1
ATOM 772 C C . GLN A 1 104 ? 14.650 -1.037 -0.269 1.00 87.62 104 GLN A C 1
ATOM 774 O O . GLN A 1 104 ? 14.723 -1.996 0.497 1.00 87.62 104 GLN A O 1
ATOM 779 N N . TYR A 1 105 ? 14.792 -1.148 -1.589 1.00 89.06 105 TYR A N 1
ATOM 780 C CA . TYR A 1 105 ? 15.051 -2.412 -2.276 1.00 89.06 105 TYR A CA 1
ATOM 781 C C . TYR A 1 105 ? 16.526 -2.510 -2.643 1.00 89.06 105 TYR A C 1
ATOM 783 O O . TYR A 1 105 ? 17.088 -1.585 -3.228 1.00 89.06 105 TYR A O 1
ATOM 791 N N . TYR A 1 106 ? 17.135 -3.650 -2.328 1.00 91.44 106 TYR A N 1
ATOM 792 C CA . TYR A 1 106 ? 18.529 -3.938 -2.642 1.00 91.44 106 TYR A CA 1
ATOM 793 C C . TYR A 1 106 ? 18.624 -5.259 -3.393 1.00 91.44 106 TYR A C 1
ATOM 795 O O . TYR A 1 106 ? 17.946 -6.229 -3.056 1.00 91.44 106 TYR A O 1
ATOM 803 N N . LEU A 1 107 ? 19.493 -5.296 -4.398 1.00 93.00 107 LEU A N 1
ATOM 804 C CA . LEU A 1 107 ? 19.852 -6.514 -5.110 1.00 93.00 107 LEU A CA 1
ATOM 805 C C . LEU A 1 107 ? 21.274 -6.907 -4.718 1.00 93.00 107 LEU A C 1
ATOM 807 O O . LEU A 1 107 ? 22.173 -6.067 -4.683 1.00 93.00 107 LEU A O 1
ATOM 811 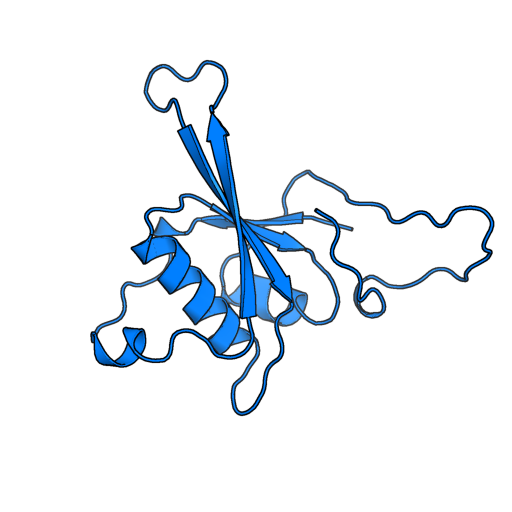N N . TYR A 1 108 ? 21.484 -8.187 -4.431 1.00 94.75 108 TYR A N 1
ATOM 812 C CA . TYR A 1 108 ? 22.815 -8.721 -4.177 1.00 94.75 108 TYR A CA 1
ATOM 813 C C . TYR A 1 108 ? 23.437 -9.223 -5.482 1.00 94.75 108 TYR A C 1
ATOM 815 O O . TYR A 1 108 ? 22.804 -9.979 -6.215 1.00 94.75 108 TYR A O 1
ATOM 823 N N . ASN A 1 109 ? 24.684 -8.820 -5.754 1.00 96.44 109 ASN A N 1
ATOM 824 C CA . ASN A 1 109 ? 25.457 -9.243 -6.929 1.00 96.44 109 ASN A CA 1
ATOM 825 C C . ASN A 1 109 ? 24.755 -8.985 -8.283 1.00 96.44 109 ASN A C 1
ATOM 827 O O . ASN A 1 109 ? 24.933 -9.738 -9.239 1.00 96.44 109 ASN A O 1
ATOM 831 N N . TRP A 1 110 ? 23.943 -7.926 -8.370 1.00 96.00 110 TRP A N 1
ATOM 832 C CA . TRP A 1 110 ? 23.259 -7.542 -9.603 1.00 96.00 110 TRP A CA 1
ATOM 833 C C . TRP A 1 110 ? 23.225 -6.023 -9.765 1.00 96.00 110 TRP A C 1
ATOM 835 O O . TRP A 1 110 ? 22.802 -5.305 -8.860 1.00 96.00 110 TRP A O 1
ATOM 845 N N . ALA A 1 111 ? 23.658 -5.533 -10.926 1.00 94.06 111 ALA A N 1
ATOM 846 C CA . ALA A 1 111 ? 23.572 -4.119 -11.272 1.00 94.06 111 ALA A CA 1
ATOM 847 C C . ALA A 1 111 ? 22.200 -3.803 -11.883 1.00 94.06 111 ALA A C 1
ATOM 849 O O . ALA A 1 111 ? 21.683 -4.555 -12.709 1.00 94.06 111 ALA A O 1
ATOM 850 N N . CYS A 1 112 ? 21.611 -2.674 -11.499 1.00 91.88 112 CYS A N 1
ATOM 851 C CA . CYS A 1 112 ? 20.329 -2.218 -12.022 1.00 91.88 112 CYS A CA 1
ATOM 852 C C . CYS A 1 112 ? 20.344 -0.695 -12.162 1.00 91.88 112 CYS A C 1
ATOM 854 O O . CYS A 1 112 ? 21.010 -0.004 -11.388 1.00 91.88 112 CYS A O 1
ATOM 856 N N . ARG A 1 113 ? 19.614 -0.169 -13.149 1.00 94.31 113 ARG A N 1
ATOM 857 C CA . ARG A 1 113 ? 19.346 1.271 -13.212 1.00 94.31 113 ARG A CA 1
ATOM 858 C C . ARG A 1 113 ? 18.440 1.678 -12.041 1.00 94.31 113 ARG A C 1
ATOM 860 O O . ARG A 1 113 ? 17.706 0.828 -11.538 1.00 94.31 113 ARG A O 1
ATOM 867 N N . PRO A 1 114 ? 18.419 2.958 -11.645 1.00 90.44 114 PRO A N 1
ATOM 868 C CA . PRO A 1 114 ? 17.372 3.459 -10.765 1.00 90.44 114 PRO A CA 1
ATOM 869 C C . PRO A 1 114 ? 15.987 3.140 -11.348 1.00 90.44 114 PRO A C 1
ATOM 871 O O . PRO A 1 114 ? 15.752 3.325 -12.550 1.00 90.44 114 PRO A O 1
ATOM 874 N N . LEU A 1 115 ? 15.110 2.612 -10.497 1.00 91.62 115 LEU A N 1
ATOM 875 C CA . LEU A 1 115 ? 13.720 2.305 -10.814 1.00 91.62 115 LEU A CA 1
ATOM 876 C C . LEU A 1 115 ? 12.819 3.250 -10.029 1.00 91.62 115 LEU A C 1
ATOM 878 O O . LEU A 1 115 ? 13.060 3.498 -8.844 1.00 91.62 115 LEU A O 1
ATOM 882 N N . GLU A 1 116 ? 11.772 3.741 -10.681 1.00 91.44 116 GLU A N 1
ATOM 883 C CA . GLU A 1 116 ? 10.707 4.466 -9.996 1.00 91.44 116 GLU A CA 1
ATOM 884 C C . GLU A 1 116 ? 9.815 3.495 -9.212 1.00 91.44 116 GLU A C 1
ATOM 886 O O . GLU A 1 116 ? 9.704 2.311 -9.534 1.00 91.44 116 GLU A O 1
ATOM 891 N N . ASN A 1 117 ? 9.114 3.994 -8.192 1.00 89.75 117 ASN A N 1
ATOM 892 C CA . ASN A 1 117 ? 8.235 3.151 -7.370 1.00 89.75 117 ASN A CA 1
ATOM 893 C C . ASN A 1 117 ? 7.129 2.449 -8.188 1.00 89.75 117 ASN A C 1
ATOM 895 O O . ASN A 1 117 ? 6.670 1.369 -7.820 1.00 89.75 117 ASN A O 1
ATOM 899 N N . THR A 1 118 ? 6.697 3.059 -9.293 1.00 91.25 118 THR A N 1
ATOM 900 C CA . THR A 1 118 ? 5.693 2.508 -10.215 1.00 91.25 118 THR A CA 1
ATOM 901 C C . THR A 1 118 ? 6.224 1.321 -11.023 1.00 91.25 118 THR A C 1
ATOM 903 O O . THR A 1 118 ? 5.445 0.474 -11.449 1.00 91.25 118 THR A O 1
ATOM 906 N N . GLU A 1 119 ? 7.544 1.224 -11.201 1.00 91.31 119 GLU A N 1
ATOM 907 C CA . GLU A 1 119 ? 8.216 0.130 -11.913 1.00 91.31 119 GLU A CA 1
ATOM 908 C C . GLU A 1 119 ? 8.518 -1.064 -10.991 1.00 91.31 119 GLU A C 1
ATOM 910 O O . GLU A 1 119 ? 8.881 -2.148 -11.451 1.00 91.31 119 GLU A O 1
ATOM 915 N N . MET A 1 120 ? 8.363 -0.879 -9.679 1.00 90.94 120 MET A N 1
ATOM 916 C CA . MET A 1 120 ? 8.603 -1.906 -8.675 1.00 90.94 120 MET A CA 1
ATOM 917 C C . MET A 1 120 ? 7.363 -2.794 -8.505 1.00 90.94 120 MET A C 1
ATOM 919 O O . MET A 1 120 ? 6.304 -2.332 -8.086 1.00 90.94 120 MET A O 1
ATOM 923 N N . GLY A 1 121 ? 7.514 -4.088 -8.798 1.00 89.12 121 GLY A N 1
ATOM 924 C CA . GLY A 1 121 ? 6.445 -5.093 -8.699 1.00 89.12 121 GLY A CA 1
ATOM 925 C C . GLY A 1 121 ? 6.650 -6.148 -7.611 1.00 89.12 121 GLY A C 1
ATOM 926 O O . GLY A 1 121 ? 5.894 -7.109 -7.558 1.00 89.12 121 GLY A O 1
ATOM 927 N N . LEU A 1 122 ? 7.679 -6.015 -6.770 1.00 89.44 122 LEU A N 1
ATOM 928 C CA . LEU A 1 122 ? 7.927 -6.933 -5.660 1.00 89.44 122 LEU A CA 1
ATOM 929 C C . LEU A 1 122 ? 7.399 -6.313 -4.370 1.00 89.44 122 LEU A C 1
ATOM 931 O O . LEU A 1 122 ? 7.803 -5.209 -4.026 1.00 89.44 122 LEU A O 1
ATOM 935 N N . VAL A 1 123 ? 6.537 -7.032 -3.653 1.00 88.62 123 VAL A N 1
ATOM 936 C CA . VAL A 1 123 ? 6.109 -6.671 -2.295 1.00 88.62 123 VAL A CA 1
ATOM 937 C C . VAL A 1 123 ? 6.878 -7.538 -1.301 1.00 88.62 123 VAL A C 1
ATOM 939 O O . VAL A 1 123 ? 6.818 -8.766 -1.384 1.00 88.62 123 VAL A O 1
ATOM 942 N N . LEU A 1 124 ? 7.626 -6.903 -0.397 1.00 81.94 124 LEU A N 1
ATOM 943 C CA . LEU A 1 124 ? 8.367 -7.576 0.676 1.00 81.94 124 LEU A CA 1
ATOM 944 C C . LEU A 1 124 ? 7.503 -7.704 1.942 1.00 81.94 124 LEU A C 1
ATOM 946 O O . LEU A 1 124 ? 6.710 -6.806 2.231 1.00 81.94 124 LEU A O 1
ATOM 950 N N . LEU A 1 125 ? 7.679 -8.821 2.660 1.00 64.75 125 LEU A N 1
ATOM 951 C CA . LEU A 1 125 ? 7.086 -9.107 3.977 1.00 64.75 125 LEU A CA 1
ATOM 952 C C . LEU A 1 125 ? 7.869 -8.434 5.101 1.00 64.75 125 LEU A C 1
ATOM 954 O O . LEU A 1 125 ? 9.119 -8.482 5.034 1.00 64.75 125 LEU A O 1
#

Radius of gyration: 15.84 Å; Cα contacts (8 Å, |Δi|>4): 195; chains: 1; bounding box: 52×22×44 Å

Nearest PDB structures (foldseek):
  7rk3-assembly1_A  TM=9.778E-01  e=1.871E-08  Homo sapiens
  6tw5-assembly3_CCC  TM=9.588E-01  e=2.421E-08  Plasmodium vivax
  6pau-assembly1_A  TM=9.764E-01  e=3.133E-08  Homo sapiens
  6fz2-assembly2_B  TM=9.676E-01  e=5.245E-08  Homo sapiens
  4c2x-assembly1_A  TM=9.707E-01  e=8.232E-08  Homo sapiens

Sequence (125 aa):
MVCVTAAVHAVPTPDSLSDTAFLARASSCLFVHCTGAGHPKHHTLSAVYSYYNVPGAHGMKEIMRDALILAKSRGVDVFNALKLMHNEEVFADLKFGAGDGNLQYYLYNWACRPLENTEMGLVLL

Secondary structure (DSSP, 8-state):
-EEEEEEGGGSPPPS-TTGGGG--SSEEEEEEEEE-SS-SS--EEEEEEEEEE--SSS-HHHHHHHHHHHHHHTT-SEEEEES-TTTHHHHTTTTPEEEEEE-----SS-------GGG--PPP-

Foldseek 3Di:
DWKWKDFLVVQDADPDCVLVVVLCDPKDKDKDKDQDPDDPPGGIAIEIETFDDDDDVHDSQSNVSSVSNVCVVVVHGMYMYDLAACNVVNCVVRVIDTDPDDDDDDDDPDDDDDDDRNRDRHDDD